Protein AF-A0A1A8PHG6-F1 (afdb_monomer)

pLDDT: mean 78.7, std 16.83, range [40.69, 94.06]

Sequence (98 aa):
MTDACLNQSLDALLARSMLMREDYELVVNQPTRTARVRQLLDHCHKHDEDFCRIVVRKLLDNKQGGLHPYPPEISSPTAAAVPSVPSLSVSCNIPMNM

Secondary structure (DSSP, 8-state):
--HHHHHHHHHHHHHTTSS-HHHHHHHHT-SSHHHHHHHHHHHHTTS-HHHHHHHHHHHHHTT-GGGPSPPHHHHS---S------------------

Mean predicted aligned error: 11.65 Å

Nearest PDB structures (foldseek):
  6gfj-assembly1_C  TM=9.704E-01  e=6.147E-06  Methanosarcina mazei
  2n7z-assembly1_A  TM=7.971E-01  e=3.765E-06  Homo sapiens
  2n83-assembly1_B  TM=7.738E-01  e=7.855E-06  Homo sapiens
  6gwm-assembly1_A  TM=8.023E-01  e=2.845E-05  Rattus norvegicus
  7vty-assembly1_A  TM=8.254E-01  e=1.424E-01  synthetic construct

Solvent-accessible surface area (backbone atoms only — not comparable to full-atom values): 6332 Å² total; per-residue (Å²): 136,54,71,68,48,49,51,55,33,54,51,54,32,42,76,66,69,76,38,55,69,69,57,51,51,57,33,67,68,41,93,39,74,68,54,25,53,51,49,52,51,60,47,43,76,76,48,59,71,68,59,45,50,51,45,52,42,37,42,57,75,67,60,54,77,89,57,71,81,70,63,66,82,68,75,45,95,73,77,74,93,70,84,90,70,86,87,76,89,74,87,82,86,78,86,85,83,132

Organism: NCBI:txid704102

InterPro domains:
  IPR001315 CARD domain [PF00619] (5-67)
  IPR001315 CARD domain [PS50209] (1-64)
  IPR011029 Death-like domain superfamily [G3DSA:1.10.533.10] (1-85)
  IPR011029 Death-like domain superfamily [SSF47986] (2-70)

Radius of gyration: 21.11 Å; Cα contacts (8 Å, |Δi|>4): 46; chains: 1; bounding box: 80×20×37 Å

Structure (mmCIF, N/CA/C/O backbone):
data_AF-A0A1A8PHG6-F1
#
_entry.id   AF-A0A1A8PHG6-F1
#
loop_
_atom_site.group_PDB
_atom_site.id
_atom_site.type_symbol
_atom_site.label_atom_id
_atom_site.label_alt_id
_atom_site.label_comp_id
_atom_site.label_asym_id
_atom_site.label_entity_id
_atom_site.label_seq_id
_atom_site.pdbx_PDB_ins_code
_atom_site.Cartn_x
_atom_site.Cartn_y
_atom_site.Cartn_z
_atom_site.occupancy
_atom_site.B_iso_or_equiv
_atom_site.auth_seq_id
_atom_site.auth_comp_id
_atom_site.auth_asym_id
_atom_site.auth_atom_id
_atom_site.pdbx_PDB_model_num
ATOM 1 N N . MET A 1 1 ? 2.005 1.367 8.534 1.00 81.88 1 MET A N 1
ATOM 2 C CA . MET A 1 1 ? 1.391 2.243 7.515 1.00 81.88 1 MET A CA 1
ATOM 3 C C . MET A 1 1 ? 0.175 2.951 8.100 1.00 81.88 1 MET A C 1
ATOM 5 O O . MET A 1 1 ? -0.677 2.278 8.676 1.00 81.88 1 MET A O 1
ATOM 9 N N . THR A 1 2 ? 0.111 4.284 8.022 1.00 88.06 2 THR A N 1
ATOM 10 C CA . THR A 1 2 ? -1.095 5.074 8.353 1.00 88.06 2 THR A CA 1
ATOM 11 C C . THR A 1 2 ? -2.065 5.099 7.168 1.00 88.06 2 THR A C 1
ATOM 13 O O . THR A 1 2 ? -1.661 4.809 6.044 1.00 88.06 2 THR A O 1
ATOM 16 N N . ASP A 1 3 ? -3.335 5.450 7.401 1.00 87.88 3 ASP A N 1
ATOM 17 C CA . ASP A 1 3 ? -4.344 5.519 6.327 1.00 87.88 3 ASP A CA 1
ATOM 18 C C . ASP A 1 3 ? -3.999 6.601 5.287 1.00 87.88 3 ASP A C 1
ATOM 20 O O . ASP A 1 3 ? -4.026 6.350 4.088 1.00 87.88 3 ASP A O 1
ATOM 24 N N . ALA A 1 4 ? -3.524 7.765 5.747 1.00 89.19 4 ALA A N 1
ATOM 25 C CA . ALA A 1 4 ? -3.058 8.838 4.869 1.00 89.19 4 ALA A CA 1
ATOM 26 C C . ALA A 1 4 ? -1.893 8.401 3.963 1.00 89.19 4 ALA A C 1
ATOM 28 O O . ALA A 1 4 ? -1.913 8.667 2.765 1.00 89.19 4 ALA A O 1
ATOM 29 N N . CYS A 1 5 ? -0.905 7.686 4.510 1.00 90.81 5 CYS A N 1
ATOM 30 C CA . CYS A 1 5 ? 0.225 7.172 3.734 1.00 90.81 5 CYS A CA 1
ATOM 31 C C . CYS A 1 5 ? -0.228 6.151 2.678 1.00 90.81 5 CYS A C 1
ATOM 33 O O . CYS A 1 5 ? 0.299 6.126 1.565 1.00 90.81 5 CYS A O 1
ATOM 35 N N . LEU A 1 6 ? -1.225 5.328 3.012 1.00 91.69 6 LEU A N 1
ATOM 36 C CA . LEU A 1 6 ? -1.805 4.356 2.094 1.00 91.69 6 LEU A CA 1
ATOM 37 C C . LEU A 1 6 ? -2.523 5.033 0.928 1.00 91.69 6 LEU A C 1
ATOM 39 O O . LEU A 1 6 ? -2.200 4.731 -0.218 1.00 91.69 6 LEU A O 1
ATOM 43 N N . ASN A 1 7 ? -3.407 5.990 1.208 1.00 92.12 7 ASN A N 1
ATOM 44 C CA . ASN A 1 7 ? -4.128 6.718 0.161 1.00 92.12 7 ASN A CA 1
ATOM 45 C C . ASN A 1 7 ? -3.151 7.495 -0.733 1.00 92.12 7 ASN A C 1
ATOM 47 O O . ASN A 1 7 ? -3.185 7.341 -1.945 1.00 92.12 7 ASN A O 1
ATOM 51 N N . GLN A 1 8 ? -2.168 8.191 -0.150 1.00 92.69 8 GLN A N 1
ATOM 52 C CA . GLN A 1 8 ? -1.117 8.873 -0.920 1.00 92.69 8 GLN A CA 1
ATOM 53 C C . GLN A 1 8 ? -0.291 7.927 -1.802 1.00 92.69 8 GLN A C 1
ATOM 55 O O . GLN A 1 8 ? 0.193 8.338 -2.859 1.00 92.69 8 GLN A O 1
ATOM 60 N N . SER A 1 9 ? -0.071 6.687 -1.355 1.00 92.44 9 SER A N 1
ATOM 61 C CA . SER A 1 9 ? 0.620 5.672 -2.155 1.00 92.44 9 SER A CA 1
ATOM 62 C C . SER A 1 9 ? -0.258 5.235 -3.324 1.00 92.44 9 SER A C 1
ATOM 64 O O . SER A 1 9 ? 0.207 5.249 -4.458 1.00 92.44 9 SER A O 1
ATOM 66 N N . LEU A 1 10 ? -1.532 4.926 -3.070 1.00 93.06 10 LEU A N 1
ATOM 67 C CA . LEU A 1 10 ? -2.499 4.545 -4.101 1.00 93.06 10 LEU A CA 1
ATOM 68 C C . LEU A 1 10 ? -2.709 5.657 -5.138 1.00 93.06 10 LEU A C 1
ATOM 70 O O . LEU A 1 10 ? -2.671 5.383 -6.334 1.00 93.06 10 LEU A O 1
ATOM 74 N N . ASP A 1 11 ? -2.840 6.910 -4.703 1.00 93.25 11 ASP A N 1
ATOM 75 C CA . ASP A 1 11 ? -2.993 8.064 -5.593 1.00 93.25 11 ASP A CA 1
ATOM 76 C C . ASP A 1 11 ? -1.744 8.277 -6.460 1.00 93.25 11 ASP A C 1
ATOM 78 O O . ASP A 1 11 ? -1.850 8.561 -7.652 1.00 93.25 11 ASP A O 1
ATOM 82 N N . ALA A 1 12 ? -0.544 8.102 -5.893 1.00 92.75 12 ALA A N 1
ATOM 83 C CA . ALA A 1 12 ? 0.706 8.211 -6.646 1.00 92.75 12 ALA A CA 1
ATOM 84 C C . ALA A 1 12 ? 0.858 7.097 -7.693 1.00 92.75 12 ALA A C 1
ATOM 86 O O . ALA A 1 12 ? 1.388 7.344 -8.778 1.00 92.75 12 ALA A O 1
ATOM 87 N N . LEU A 1 13 ? 0.396 5.887 -7.373 1.00 91.88 13 LEU A N 1
ATOM 88 C CA . LEU A 1 13 ? 0.393 4.751 -8.290 1.00 91.88 13 LEU A CA 1
ATOM 89 C C . LEU A 1 13 ? -0.625 4.948 -9.419 1.00 91.88 13 LEU A C 1
ATOM 91 O O . LEU A 1 13 ? -0.288 4.748 -10.587 1.00 91.88 13 LEU A O 1
ATOM 95 N N . LEU A 1 14 ? -1.829 5.423 -9.089 1.00 91.62 14 LEU A N 1
ATOM 96 C CA . LEU A 1 14 ? -2.871 5.746 -10.062 1.00 91.62 14 LEU A CA 1
ATOM 97 C C . LEU A 1 14 ? -2.433 6.885 -10.996 1.00 91.62 14 LEU A C 1
ATOM 99 O O . LEU A 1 14 ? -2.564 6.774 -12.212 1.00 91.62 14 LEU A O 1
ATOM 103 N N . ALA A 1 15 ? -1.831 7.951 -10.457 1.00 91.69 15 ALA A N 1
ATOM 104 C CA . ALA A 1 15 ? -1.327 9.082 -11.241 1.00 91.69 15 ALA A CA 1
ATOM 105 C C . ALA A 1 15 ? -0.218 8.688 -12.233 1.00 91.69 15 ALA A C 1
ATOM 107 O O . ALA A 1 15 ? -0.044 9.341 -13.260 1.00 91.69 15 ALA A O 1
ATOM 108 N N . ARG A 1 16 ? 0.529 7.616 -11.941 1.00 89.06 16 ARG A N 1
ATOM 109 C CA . ARG A 1 16 ? 1.568 7.059 -12.820 1.00 89.06 16 ARG A CA 1
ATOM 110 C C . ARG A 1 16 ? 1.065 5.927 -13.716 1.00 89.06 16 ARG A C 1
ATOM 112 O O . ARG A 1 16 ? 1.874 5.317 -14.404 1.00 89.06 16 ARG A O 1
ATOM 119 N N . SER A 1 17 ? -0.242 5.651 -13.719 1.00 88.38 17 SER A N 1
ATOM 120 C CA . SER A 1 17 ? -0.852 4.531 -14.454 1.00 88.38 17 SER A CA 1
ATOM 121 C C . SER A 1 17 ? -0.247 3.160 -14.104 1.00 88.38 17 SER A C 1
ATOM 123 O O . SER A 1 17 ? -0.278 2.242 -14.916 1.00 88.38 17 SER A O 1
ATOM 125 N N . MET A 1 18 ? 0.314 3.018 -12.896 1.00 87.00 18 MET A N 1
ATOM 126 C CA . MET A 1 18 ? 0.885 1.761 -12.383 1.00 87.00 18 MET A CA 1
ATOM 127 C C . MET A 1 18 ? -0.139 0.907 -11.631 1.00 87.00 18 MET A C 1
ATOM 129 O O . MET A 1 18 ? 0.138 -0.240 -11.297 1.00 87.00 18 MET A O 1
ATOM 133 N N . LEU A 1 19 ? -1.310 1.476 -11.355 1.00 88.44 19 LEU A N 1
ATOM 134 C CA . LEU A 1 19 ? -2.450 0.806 -10.752 1.00 88.44 19 LEU A CA 1
ATOM 135 C C . LEU A 1 19 ? -3.686 1.160 -11.578 1.00 88.44 19 LEU A C 1
ATOM 137 O O . LEU A 1 19 ? -3.921 2.341 -11.852 1.00 88.44 19 LEU A O 1
ATOM 141 N N . MET A 1 20 ? -4.466 0.156 -11.974 1.00 90.69 20 MET A N 1
ATOM 142 C CA . MET A 1 20 ? -5.732 0.391 -12.663 1.00 90.69 20 MET A CA 1
ATOM 143 C C . MET A 1 20 ? -6.762 0.976 -11.693 1.00 90.69 20 MET A C 1
ATOM 145 O O . MET A 1 20 ? -6.702 0.751 -10.482 1.00 90.69 20 MET A O 1
ATOM 149 N N . ARG A 1 21 ? -7.735 1.728 -12.221 1.00 90.56 21 ARG A N 1
ATOM 150 C CA . ARG A 1 21 ? -8.802 2.313 -11.393 1.00 90.56 21 ARG A CA 1
ATOM 151 C C . ARG A 1 21 ? -9.619 1.233 -10.678 1.00 90.56 21 ARG A C 1
ATOM 153 O O . ARG A 1 21 ? -9.951 1.411 -9.514 1.00 90.56 21 ARG A O 1
ATOM 160 N N . GLU A 1 22 ? -9.882 0.116 -11.346 1.00 91.44 22 GLU A N 1
ATOM 161 C CA . GLU A 1 22 ? -10.599 -1.016 -10.752 1.00 91.44 22 GLU A CA 1
ATOM 162 C C . GLU A 1 22 ? -9.851 -1.584 -9.538 1.00 91.44 22 GLU A C 1
ATOM 164 O O . GLU A 1 22 ? -10.447 -1.741 -8.474 1.00 91.44 22 GLU A O 1
ATOM 169 N N . ASP A 1 23 ? -8.535 -1.801 -9.646 1.00 90.06 23 ASP A N 1
ATOM 170 C CA . ASP A 1 23 ? -7.711 -2.280 -8.529 1.00 90.06 23 ASP A CA 1
ATOM 171 C C . ASP A 1 23 ? -7.622 -1.250 -7.396 1.00 90.06 23 ASP A C 1
ATOM 173 O O . ASP A 1 23 ? -7.677 -1.614 -6.220 1.00 90.06 23 ASP A O 1
ATOM 177 N N . TYR A 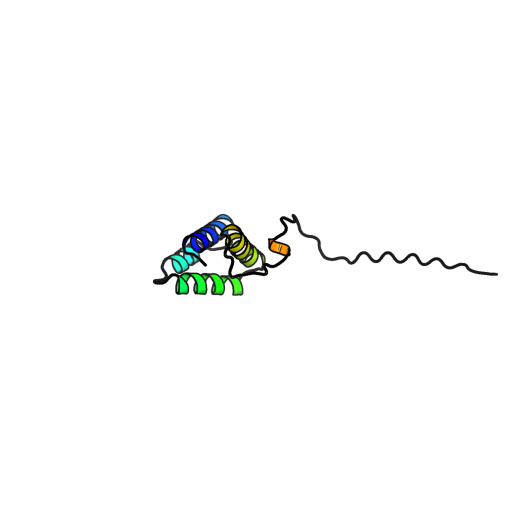1 24 ? -7.541 0.043 -7.731 1.00 91.81 24 TYR A N 1
ATOM 178 C CA . TYR A 1 24 ? -7.610 1.131 -6.754 1.00 91.81 24 TYR A CA 1
ATOM 179 C C . TYR A 1 24 ? -8.898 1.052 -5.933 1.00 91.81 24 TYR A C 1
ATOM 181 O O . TYR A 1 24 ? -8.852 1.051 -4.701 1.00 91.81 24 TYR A O 1
ATOM 189 N N . GLU A 1 25 ? -10.048 0.944 -6.598 1.00 92.56 25 GLU A N 1
ATOM 190 C CA . GLU A 1 25 ? -11.341 0.838 -5.926 1.00 92.56 25 GLU A CA 1
ATOM 191 C C . GLU A 1 25 ? -11.448 -0.457 -5.118 1.00 92.56 25 GLU A C 1
ATOM 193 O O . GLU A 1 25 ? -12.007 -0.443 -4.022 1.00 92.56 25 GLU A O 1
ATOM 198 N N . LEU A 1 26 ? -10.865 -1.559 -5.591 1.00 92.50 26 LEU A N 1
ATOM 199 C CA . LEU A 1 26 ? -10.845 -2.828 -4.864 1.00 92.50 26 LEU A CA 1
ATOM 200 C C . LEU A 1 26 ? -10.039 -2.714 -3.566 1.00 92.50 26 LEU A C 1
ATOM 202 O O . LEU A 1 26 ? -10.480 -3.203 -2.527 1.00 92.50 26 LEU A O 1
ATOM 206 N N . VAL A 1 27 ? -8.891 -2.030 -3.599 1.00 92.06 27 VAL A N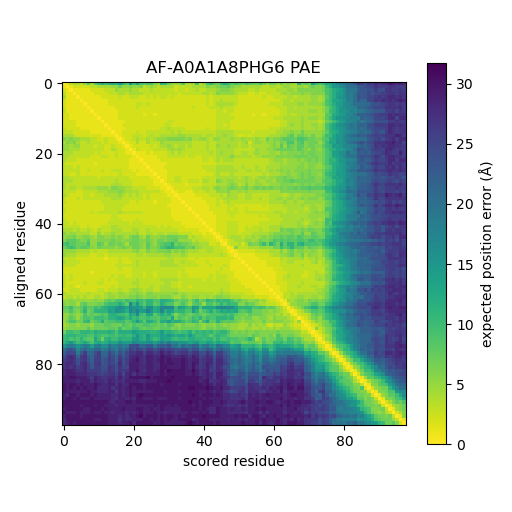 1
ATOM 207 C CA . VAL A 1 27 ? -8.093 -1.766 -2.396 1.00 92.06 27 VAL A CA 1
ATOM 208 C C . VAL A 1 27 ? -8.840 -0.814 -1.467 1.00 92.06 27 VAL A C 1
ATOM 210 O O . VAL A 1 27 ? -8.942 -1.094 -0.278 1.00 92.06 27 VAL A O 1
ATOM 213 N N . VAL A 1 28 ? -9.399 0.287 -1.972 1.00 90.75 28 VAL A N 1
ATOM 214 C CA . VAL A 1 28 ? -10.106 1.279 -1.146 1.00 90.75 28 VAL A CA 1
ATOM 215 C C . VAL A 1 28 ? -11.370 0.690 -0.514 1.00 90.75 28 VAL A C 1
ATOM 217 O O . VAL A 1 28 ? -11.651 0.981 0.646 1.00 90.75 28 VAL A O 1
ATOM 220 N N . ASN A 1 29 ? -12.105 -0.192 -1.182 1.00 92.50 29 ASN A N 1
ATOM 221 C CA . ASN A 1 29 ? -13.332 -0.771 -0.624 1.00 92.50 29 ASN A CA 1
ATOM 222 C C . ASN A 1 29 ? -13.104 -1.828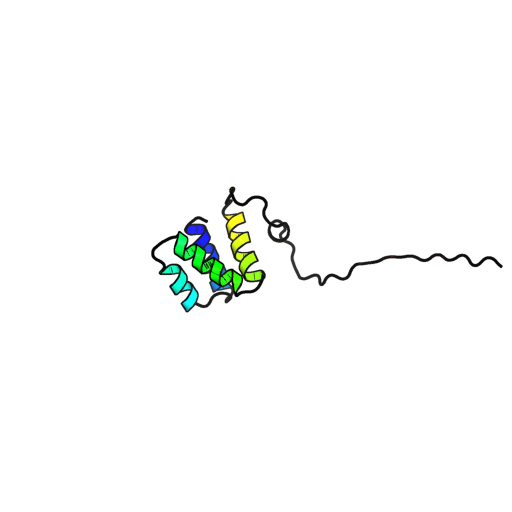 0.474 1.00 92.50 29 ASN A C 1
ATOM 224 O O . ASN A 1 29 ? -14.074 -2.325 1.048 1.00 92.50 29 ASN A O 1
ATOM 228 N N . GLN A 1 30 ? -11.858 -2.170 0.822 1.00 93.81 30 GLN A N 1
ATOM 229 C CA . GLN A 1 30 ? -11.608 -3.125 1.903 1.00 93.81 30 GLN A CA 1
ATOM 230 C C . GLN A 1 30 ? -12.081 -2.600 3.274 1.00 93.81 30 GLN A C 1
ATOM 232 O O . GLN A 1 30 ? -11.865 -1.430 3.606 1.00 93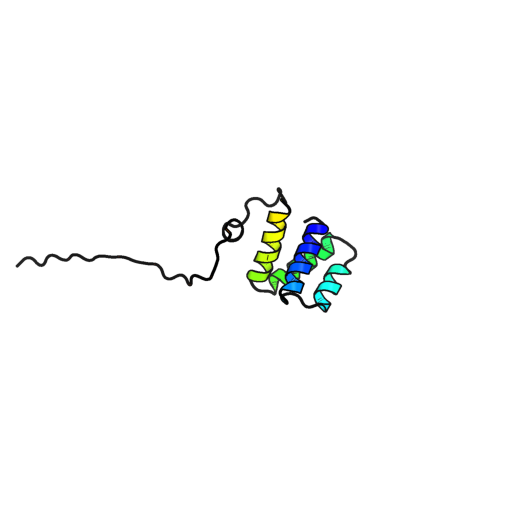.81 30 GLN A O 1
ATOM 237 N N . PRO A 1 31 ? -12.647 -3.476 4.132 1.00 90.19 31 PRO A N 1
ATOM 238 C CA . PRO A 1 31 ? -13.333 -3.075 5.360 1.00 90.19 31 PRO A CA 1
ATOM 239 C C . PRO A 1 31 ? -12.378 -2.653 6.481 1.00 90.19 31 PRO A C 1
ATOM 241 O O . PRO A 1 31 ? -12.786 -2.000 7.437 1.00 90.19 31 PRO A O 1
ATOM 244 N N . THR A 1 32 ? -11.102 -3.042 6.402 1.00 92.81 32 THR A N 1
ATOM 245 C CA . THR A 1 32 ? -10.101 -2.700 7.417 1.00 92.81 32 THR A CA 1
ATOM 246 C C . THR A 1 32 ? -8.843 -2.148 6.772 1.00 92.81 32 THR A C 1
ATOM 248 O O . THR A 1 32 ? -8.408 -2.616 5.720 1.00 92.81 32 THR A O 1
ATOM 251 N N . ARG A 1 33 ? -8.184 -1.206 7.457 1.00 92.19 33 ARG A N 1
ATOM 252 C CA . ARG A 1 33 ? -6.888 -0.659 7.028 1.00 92.19 33 ARG A CA 1
ATOM 253 C C . ARG A 1 33 ? -5.859 -1.761 6.766 1.00 92.19 33 ARG A C 1
ATOM 255 O O . ARG A 1 33 ? -5.101 -1.681 5.810 1.00 92.19 33 ARG A O 1
ATOM 262 N N . THR A 1 34 ? -5.833 -2.798 7.601 1.00 91.69 34 THR A N 1
ATOM 263 C CA . THR A 1 34 ? -4.899 -3.923 7.450 1.00 91.69 34 THR A CA 1
ATOM 264 C C . THR A 1 34 ? -5.172 -4.725 6.177 1.00 91.69 34 THR A C 1
ATOM 266 O O . THR A 1 34 ? -4.221 -5.104 5.499 1.00 91.69 34 THR A O 1
ATOM 269 N N . ALA A 1 35 ? -6.444 -4.940 5.818 1.00 93.50 35 ALA A N 1
ATOM 270 C CA . ALA A 1 35 ? -6.817 -5.585 4.559 1.00 93.50 35 ALA A CA 1
ATOM 271 C C . ALA A 1 35 ? -6.428 -4.726 3.348 1.00 93.50 35 ALA A C 1
ATOM 273 O O . ALA A 1 35 ? -5.820 -5.249 2.419 1.00 93.50 35 ALA A O 1
ATOM 274 N N . ARG A 1 36 ? -6.662 -3.405 3.405 1.00 94.06 36 ARG A N 1
ATOM 275 C CA . ARG A 1 36 ? -6.210 -2.467 2.362 1.00 94.06 36 ARG A CA 1
ATOM 276 C C . ARG A 1 36 ? -4.693 -2.549 2.142 1.00 94.06 36 ARG A C 1
ATOM 278 O O . ARG A 1 36 ? -4.226 -2.675 1.016 1.00 94.06 36 ARG A O 1
ATOM 285 N N . VAL A 1 37 ? -3.914 -2.514 3.228 1.00 92.19 37 VAL A N 1
ATOM 286 C CA . VAL A 1 37 ? -2.444 -2.608 3.165 1.0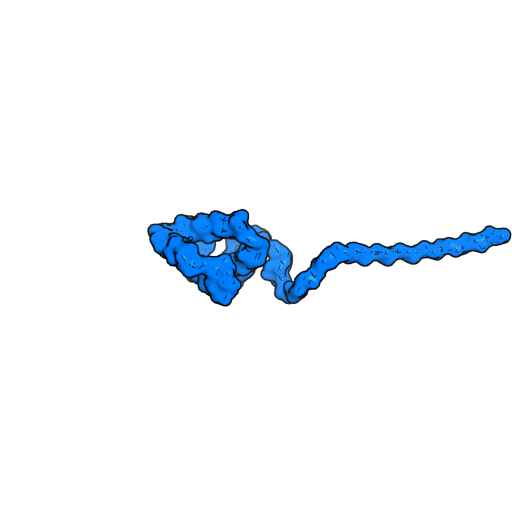0 92.19 37 VAL A CA 1
ATOM 287 C C . VAL A 1 37 ? -2.000 -3.956 2.604 1.00 92.19 37 VAL A C 1
ATOM 289 O O . VAL A 1 37 ? -1.128 -3.987 1.743 1.00 92.19 37 VAL A O 1
ATOM 292 N N . ARG A 1 38 ? -2.586 -5.067 3.069 1.00 92.88 38 ARG A N 1
ATOM 293 C CA . ARG A 1 38 ? -2.249 -6.402 2.557 1.00 92.88 38 ARG A CA 1
ATOM 294 C C . ARG A 1 38 ? -2.525 -6.496 1.062 1.00 92.88 38 ARG A C 1
ATOM 296 O O . ARG A 1 38 ? -1.641 -6.909 0.327 1.00 92.88 38 ARG A O 1
ATOM 303 N N . GLN A 1 39 ? -3.678 -6.008 0.618 1.00 91.69 39 GLN A N 1
ATOM 304 C CA . GLN A 1 39 ? -4.015 -6.025 -0.793 1.00 91.69 39 GLN A CA 1
ATOM 305 C C . GLN A 1 39 ? -3.072 -5.156 -1.629 1.00 91.69 39 GLN A C 1
ATOM 307 O O . GLN A 1 39 ? -2.648 -5.596 -2.690 1.00 91.69 39 GLN A O 1
ATOM 312 N N . LEU A 1 40 ? -2.676 -3.966 -1.164 1.00 91.62 40 LEU A N 1
ATOM 313 C CA . LEU A 1 40 ? -1.638 -3.180 -1.844 1.00 91.62 40 LEU A CA 1
ATOM 314 C C . LEU A 1 40 ? -0.326 -3.978 -1.985 1.00 91.62 40 LEU A C 1
ATOM 316 O O . LEU A 1 40 ? 0.281 -3.977 -3.052 1.00 91.62 40 LEU A O 1
ATOM 320 N N . LEU A 1 41 ? 0.102 -4.680 -0.933 1.00 90.19 41 LEU A N 1
ATOM 321 C CA . LEU A 1 41 ? 1.319 -5.501 -0.965 1.00 90.19 41 LEU A CA 1
ATOM 322 C C . LEU A 1 41 ? 1.188 -6.731 -1.878 1.00 90.19 41 LEU A C 1
ATOM 324 O O . LEU A 1 41 ? 2.170 -7.120 -2.508 1.00 90.19 41 LEU A O 1
ATOM 328 N N . ASP A 1 42 ? -0.007 -7.307 -2.006 1.00 90.50 42 ASP A N 1
ATOM 329 C CA . ASP A 1 42 ? -0.272 -8.390 -2.961 1.00 90.50 42 ASP A CA 1
ATOM 330 C C . ASP A 1 42 ? -0.101 -7.913 -4.415 1.00 90.50 42 ASP A C 1
ATOM 332 O O . ASP A 1 42 ? 0.325 -8.689 -5.273 1.00 90.50 42 ASP A O 1
ATOM 336 N N . HIS A 1 43 ? -0.378 -6.632 -4.693 1.00 86.88 43 HIS A N 1
ATOM 337 C CA . HIS A 1 43 ? -0.065 -6.009 -5.982 1.00 86.88 43 HIS A CA 1
ATOM 338 C C . HIS A 1 43 ? 1.442 -5.769 -6.121 1.00 86.88 43 HIS A C 1
ATOM 340 O O . HIS A 1 43 ? 2.000 -6.122 -7.155 1.00 86.88 43 HIS A O 1
ATOM 346 N N . CYS A 1 44 ? 2.134 -5.285 -5.079 1.00 86.31 44 CYS A N 1
ATOM 347 C CA . CYS A 1 44 ? 3.597 -5.137 -5.107 1.00 86.31 44 CYS A CA 1
ATOM 348 C C . CYS A 1 44 ? 4.317 -6.423 -5.548 1.00 86.31 44 CYS A C 1
ATOM 350 O O . CYS A 1 44 ? 5.308 -6.342 -6.258 1.00 86.31 44 CYS A O 1
ATOM 352 N N . HIS A 1 45 ? 3.832 -7.604 -5.145 1.00 78.94 45 HIS A N 1
ATOM 353 C CA . HIS A 1 45 ? 4.446 -8.879 -5.532 1.00 78.94 45 HIS A CA 1
ATOM 354 C C . HIS A 1 45 ? 4.272 -9.226 -7.022 1.00 78.94 45 HIS A C 1
ATOM 356 O O . HIS A 1 45 ? 5.060 -9.989 -7.573 1.00 78.94 45 HIS A O 1
ATOM 362 N N . LYS A 1 46 ? 3.228 -8.694 -7.663 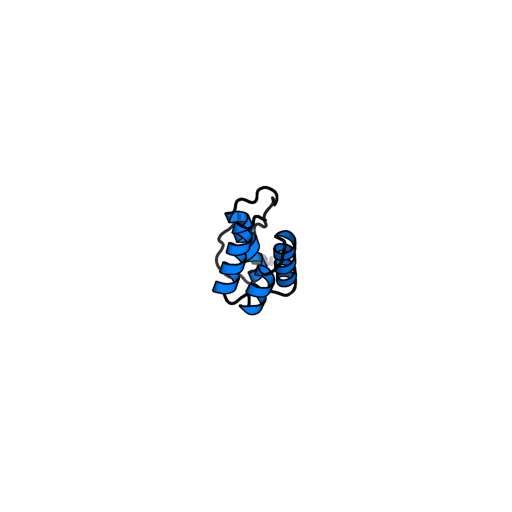1.00 83.75 46 LYS A N 1
ATOM 363 C CA . LYS A 1 46 ? 2.895 -8.942 -9.074 1.00 83.75 46 LYS A CA 1
ATOM 364 C C . LYS A 1 46 ? 3.461 -7.883 -10.022 1.00 83.75 46 LYS A C 1
ATOM 366 O O . LYS A 1 46 ? 3.481 -8.120 -11.225 1.00 83.75 46 LYS A O 1
ATOM 371 N N . HIS A 1 47 ? 3.864 -6.731 -9.492 1.00 83.75 47 HIS A N 1
ATOM 372 C CA . HIS A 1 47 ? 4.372 -5.587 -10.245 1.00 83.75 47 HIS A CA 1
ATOM 373 C C . HIS A 1 47 ? 5.894 -5.436 -10.115 1.00 83.75 47 HIS A C 1
ATOM 375 O O . HIS A 1 47 ? 6.536 -6.050 -9.265 1.00 83.75 47 HIS A O 1
ATOM 381 N N . ASP A 1 48 ? 6.460 -4.586 -10.968 1.00 83.12 48 ASP A N 1
ATOM 382 C CA . ASP A 1 48 ? 7.888 -4.295 -11.025 1.00 83.12 48 ASP A CA 1
ATOM 383 C C . ASP A 1 48 ? 8.403 -3.491 -9.819 1.00 83.12 48 ASP A C 1
ATOM 385 O O . ASP A 1 48 ? 7.655 -2.886 -9.041 1.00 83.12 48 ASP A O 1
ATOM 389 N N . GLU A 1 49 ? 9.728 -3.434 -9.692 1.00 85.44 49 GLU A N 1
ATOM 390 C CA . GLU A 1 49 ? 10.432 -2.756 -8.600 1.00 85.44 49 GLU A CA 1
ATOM 391 C C . GLU A 1 49 ? 10.040 -1.273 -8.450 1.00 85.44 49 GLU A C 1
ATOM 393 O O . GLU A 1 49 ? 9.970 -0.752 -7.333 1.00 85.44 49 GLU A O 1
ATOM 398 N N . ASP A 1 50 ? 9.702 -0.597 -9.551 1.00 85.94 50 ASP A N 1
ATOM 399 C CA . ASP A 1 50 ? 9.247 0.795 -9.545 1.00 85.94 50 ASP A CA 1
ATOM 400 C C . ASP A 1 50 ? 7.961 1.008 -8.734 1.00 85.94 50 ASP A C 1
ATOM 402 O O . ASP A 1 50 ? 7.825 2.027 -8.046 1.00 85.94 50 ASP A O 1
ATOM 406 N N . PHE A 1 51 ? 7.044 0.034 -8.745 1.00 89.12 51 PHE A N 1
ATOM 407 C CA . PHE A 1 51 ? 5.825 0.072 -7.935 1.00 89.12 51 PHE A CA 1
ATOM 408 C C . PHE A 1 51 ? 6.188 0.086 -6.447 1.00 89.12 51 PHE A C 1
ATOM 410 O O . PHE A 1 51 ? 5.765 0.965 -5.687 1.00 89.12 51 PHE A O 1
ATOM 417 N N . CYS A 1 52 ? 7.050 -0.849 -6.039 1.00 89.25 52 CYS A N 1
ATOM 418 C CA . CYS A 1 52 ? 7.545 -0.957 -4.670 1.00 89.25 52 CYS A CA 1
ATOM 419 C C . CYS A 1 52 ? 8.292 0.313 -4.238 1.00 89.25 52 CYS A C 1
ATOM 421 O O . CYS A 1 52 ? 8.084 0.822 -3.133 1.00 89.25 52 CYS A O 1
ATOM 423 N N . ARG A 1 53 ? 9.118 0.874 -5.127 1.00 89.00 53 ARG A N 1
ATOM 424 C CA . ARG A 1 53 ? 9.909 2.085 -4.877 1.00 89.00 53 ARG A CA 1
ATOM 425 C C . ARG A 1 53 ? 9.024 3.282 -4.533 1.00 89.00 53 ARG A C 1
ATOM 427 O O . ARG A 1 53 ? 9.350 4.031 -3.612 1.00 89.00 53 ARG A O 1
ATOM 434 N N . ILE A 1 54 ? 7.884 3.446 -5.208 1.00 89.81 54 ILE A N 1
ATOM 435 C CA . ILE A 1 54 ? 6.916 4.517 -4.917 1.00 89.81 54 ILE A CA 1
ATOM 436 C C . ILE A 1 54 ? 6.323 4.352 -3.516 1.00 89.81 54 ILE A C 1
ATOM 438 O O . ILE A 1 54 ? 6.314 5.313 -2.740 1.00 89.81 54 ILE A O 1
ATOM 442 N N . VAL A 1 55 ? 5.870 3.143 -3.170 1.00 90.06 55 VAL A N 1
ATOM 443 C CA . VAL A 1 55 ? 5.265 2.855 -1.859 1.00 90.06 55 VAL A CA 1
ATOM 444 C C . VAL A 1 55 ? 6.267 3.117 -0.733 1.00 90.06 55 VAL A C 1
ATOM 446 O O . VAL A 1 55 ? 5.957 3.812 0.237 1.00 90.06 55 VAL A O 1
ATOM 449 N N . VAL A 1 56 ? 7.504 2.636 -0.870 1.00 89.00 56 VAL A N 1
ATOM 450 C CA . VAL A 1 56 ? 8.526 2.820 0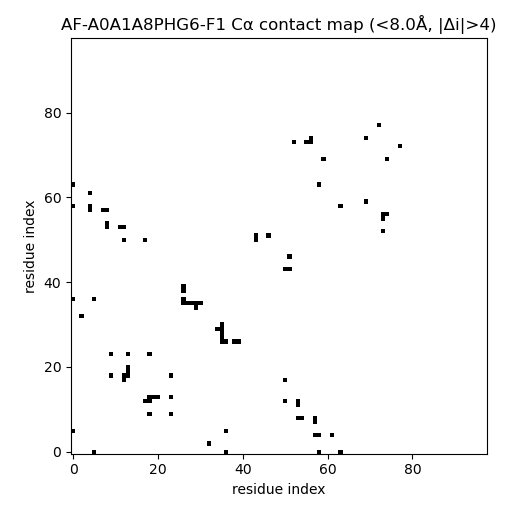.168 1.00 89.00 56 VAL A CA 1
ATOM 451 C C . VAL A 1 56 ? 8.984 4.277 0.267 1.00 89.00 56 VAL A C 1
ATOM 453 O O . VAL A 1 56 ? 9.188 4.780 1.374 1.00 89.00 56 VAL A O 1
ATOM 456 N N . ARG A 1 57 ? 9.053 5.009 -0.852 1.00 88.25 57 ARG A N 1
ATOM 457 C CA . ARG A 1 57 ? 9.311 6.458 -0.837 1.00 88.25 57 ARG A CA 1
ATOM 458 C C . ARG A 1 57 ? 8.229 7.204 -0.052 1.00 88.25 57 ARG A C 1
ATOM 460 O O . ARG A 1 57 ? 8.555 8.119 0.700 1.00 88.25 57 ARG A O 1
ATOM 467 N N . LYS A 1 58 ? 6.958 6.805 -0.175 1.00 90.44 58 LYS A N 1
ATOM 468 C CA . LYS A 1 58 ? 5.852 7.392 0.601 1.00 90.44 58 LYS A CA 1
ATOM 469 C C . LYS A 1 58 ? 5.898 7.027 2.080 1.00 90.44 58 LYS A C 1
ATOM 471 O O . LYS A 1 58 ? 5.589 7.883 2.910 1.00 90.44 58 LYS A O 1
ATOM 476 N N . LEU A 1 59 ? 6.334 5.817 2.426 1.00 88.38 59 LEU A N 1
ATOM 477 C CA . LEU A 1 59 ? 6.571 5.420 3.819 1.00 88.38 59 LEU A CA 1
ATOM 478 C C . LEU A 1 59 ? 7.676 6.267 4.475 1.00 88.38 59 LEU A C 1
ATOM 480 O O . LEU A 1 59 ? 7.500 6.724 5.609 1.00 88.38 59 LEU A O 1
ATOM 484 N N . LEU A 1 60 ? 8.763 6.531 3.740 1.00 86.31 60 LEU A N 1
ATOM 485 C CA . LEU A 1 60 ? 9.861 7.396 4.179 1.00 86.31 60 LEU A CA 1
ATOM 486 C C . LEU A 1 60 ? 9.403 8.851 4.375 1.00 86.31 60 LEU A C 1
ATOM 488 O O . LEU A 1 60 ? 9.681 9.445 5.416 1.00 86.31 60 LEU A O 1
ATOM 492 N N . ASP A 1 61 ? 8.669 9.405 3.406 1.00 86.19 61 ASP A N 1
ATOM 493 C CA . ASP A 1 61 ? 8.135 10.777 3.448 1.00 86.19 61 ASP A CA 1
ATOM 494 C C . ASP A 1 61 ? 7.194 10.993 4.646 1.00 86.19 61 ASP A C 1
ATOM 496 O O . ASP A 1 61 ? 7.286 11.986 5.366 1.00 86.19 61 ASP A O 1
ATOM 500 N N . ASN A 1 62 ? 6.377 9.982 4.955 1.00 85.62 62 ASN A N 1
ATOM 501 C CA . ASN A 1 62 ? 5.497 9.971 6.123 1.00 85.62 62 ASN A CA 1
ATOM 502 C C . ASN A 1 62 ? 6.234 9.695 7.451 1.00 85.62 62 ASN A C 1
ATOM 504 O O . ASN A 1 62 ? 5.579 9.512 8.479 1.00 85.62 62 ASN A O 1
ATOM 508 N N . LYS A 1 63 ? 7.577 9.634 7.450 1.00 81.12 63 LYS A N 1
ATOM 509 C CA . LYS A 1 63 ? 8.426 9.364 8.625 1.00 81.12 63 LYS A CA 1
ATOM 510 C C . LYS A 1 63 ? 7.921 8.168 9.438 1.00 81.12 63 LYS A C 1
ATOM 512 O O . LYS A 1 63 ? 7.827 8.225 10.665 1.00 81.12 63 LYS A O 1
ATO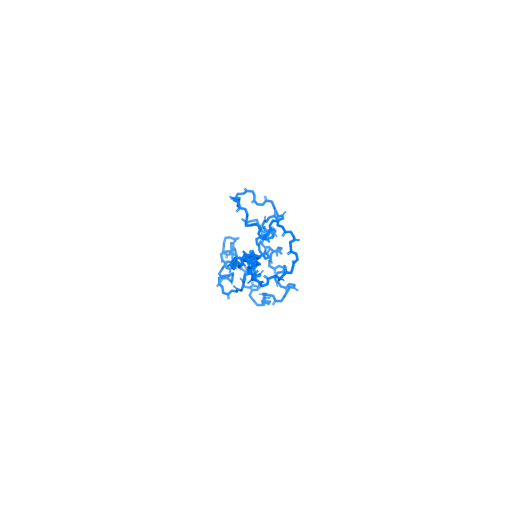M 517 N N . GLN A 1 64 ? 7.580 7.067 8.764 1.00 77.25 64 GLN A N 1
ATOM 518 C CA . GLN A 1 64 ? 7.221 5.812 9.426 1.00 77.25 64 GLN A CA 1
ATOM 519 C C . GLN A 1 64 ? 8.470 5.247 10.138 1.00 77.25 64 GLN A C 1
ATOM 521 O O . GLN A 1 64 ? 9.217 4.446 9.581 1.00 77.25 64 GLN A O 1
ATOM 526 N N . GLY A 1 65 ? 8.737 5.710 11.364 1.00 65.62 65 GLY A N 1
ATOM 527 C CA . GLY A 1 65 ? 10.002 5.489 12.083 1.00 65.62 65 GLY A CA 1
ATOM 528 C C . GLY A 1 65 ? 10.276 4.044 12.514 1.00 65.62 65 GLY A C 1
ATOM 529 O O . GLY A 1 65 ? 11.407 3.715 12.848 1.00 65.62 65 GLY A O 1
ATOM 530 N N . GLY A 1 66 ? 9.272 3.164 12.463 1.00 77.50 66 GLY A N 1
ATOM 531 C CA . GLY A 1 66 ? 9.423 1.739 12.784 1.00 77.50 66 GLY A CA 1
ATOM 532 C C . GLY A 1 66 ? 9.983 0.875 11.648 1.00 77.50 66 GLY A C 1
ATOM 533 O O . GLY A 1 66 ? 10.119 -0.327 11.835 1.00 77.50 66 GLY A O 1
ATOM 534 N N . LEU A 1 67 ? 10.262 1.452 10.474 1.00 79.69 67 LEU A N 1
ATOM 535 C CA . LEU A 1 67 ? 10.691 0.718 9.272 1.00 79.69 67 LEU A CA 1
ATOM 536 C C . LEU A 1 67 ? 12.187 0.879 8.958 1.00 79.69 67 LEU A C 1
ATOM 538 O O . LEU A 1 67 ? 12.626 0.565 7.857 1.00 79.69 67 LEU A O 1
ATOM 542 N N . HIS A 1 68 ? 12.972 1.397 9.903 1.00 77.31 68 HIS A N 1
ATOM 543 C CA . HIS A 1 68 ? 14.410 1.539 9.710 1.00 77.31 68 HIS A CA 1
ATOM 544 C C . HIS A 1 68 ? 15.121 0.176 9.784 1.00 77.31 68 HIS A C 1
ATOM 546 O O . HIS A 1 68 ? 14.782 -0.631 10.651 1.00 77.31 68 HIS A O 1
ATOM 552 N N . PRO A 1 69 ? 16.155 -0.049 8.951 1.00 81.69 69 PRO A N 1
ATOM 553 C CA . PRO A 1 69 ? 16.699 0.870 7.944 1.00 81.69 69 PRO A CA 1
ATOM 554 C C . PRO A 1 69 ? 15.938 0.833 6.604 1.00 81.69 69 PRO A C 1
ATOM 556 O O . PRO A 1 69 ? 15.570 -0.230 6.111 1.00 81.69 69 PRO A O 1
ATOM 559 N N . TYR A 1 70 ? 15.759 2.003 5.981 1.00 79.50 70 TYR A N 1
ATOM 560 C CA . TYR A 1 70 ? 15.247 2.094 4.610 1.00 79.50 70 TYR A CA 1
ATOM 561 C C . TYR A 1 70 ? 16.341 1.735 3.590 1.00 79.50 70 TYR A C 1
ATOM 563 O O . TYR A 1 70 ? 17.509 2.062 3.818 1.00 79.50 70 TYR A O 1
ATOM 571 N N . PRO A 1 71 ? 15.987 1.135 2.440 1.00 80.00 71 PRO A N 1
ATOM 572 C CA . PRO A 1 71 ? 16.956 0.843 1.390 1.00 80.00 71 PRO A CA 1
ATOM 573 C C . PRO A 1 71 ? 17.642 2.117 0.842 1.00 80.00 71 PRO A C 1
ATOM 575 O O . PRO A 1 71 ? 17.007 3.178 0.728 1.00 80.00 71 PRO A O 1
ATOM 578 N N . PRO A 1 72 ? 18.942 2.042 0.492 1.00 75.81 72 PRO A N 1
ATOM 579 C CA . PRO A 1 72 ? 19.744 3.207 0.098 1.00 75.81 72 PRO A CA 1
ATOM 580 C C . PRO A 1 72 ? 19.245 3.860 -1.195 1.00 75.81 72 PRO A C 1
ATOM 582 O O . PRO A 1 72 ? 19.274 5.084 -1.330 1.00 75.81 72 PRO A O 1
ATOM 585 N N . GLU A 1 73 ? 18.696 3.059 -2.106 1.00 73.00 73 GLU A N 1
ATOM 586 C CA . GLU A 1 73 ? 18.172 3.497 -3.404 1.00 73.00 73 GLU A CA 1
ATOM 587 C C . GLU A 1 73 ? 16.961 4.437 -3.296 1.00 73.00 73 GLU A C 1
ATOM 589 O O . GLU A 1 73 ? 16.581 5.106 -4.254 1.00 73.00 73 GLU A O 1
ATOM 594 N N . ILE A 1 74 ? 16.336 4.474 -2.121 1.00 74.38 74 ILE A N 1
ATOM 595 C CA . ILE A 1 74 ? 15.124 5.241 -1.819 1.00 74.38 74 ILE A CA 1
ATOM 596 C C . ILE A 1 74 ? 15.458 6.439 -0.936 1.00 74.38 74 ILE A C 1
ATOM 598 O O . ILE A 1 74 ? 14.687 7.393 -0.894 1.00 74.38 74 ILE A O 1
ATOM 602 N N . SER A 1 75 ? 16.602 6.404 -0.248 1.00 61.47 75 SER A N 1
ATOM 603 C CA . SER A 1 75 ? 17.103 7.499 0.588 1.00 61.47 75 SER A CA 1
ATOM 604 C C . SER A 1 75 ? 17.886 8.533 -0.229 1.00 61.47 75 SER A C 1
ATOM 606 O O . SER A 1 75 ? 17.909 9.707 0.134 1.00 61.47 75 SER A O 1
ATOM 608 N N . SER A 1 76 ? 18.457 8.138 -1.371 1.00 50.62 76 SER A N 1
ATOM 609 C CA . SER A 1 76 ? 19.106 9.055 -2.311 1.00 50.62 76 SER A CA 1
ATOM 610 C C . SER A 1 76 ? 18.152 9.422 -3.458 1.00 50.62 76 SER A C 1
ATOM 612 O O . SER A 1 76 ? 17.594 8.525 -4.087 1.00 50.62 76 SER A O 1
ATOM 614 N N . PRO A 1 77 ? 17.912 10.709 -3.773 1.00 48.06 77 PRO A N 1
ATOM 615 C CA . PRO A 1 77 ? 17.266 11.101 -5.021 1.00 48.06 77 PRO A CA 1
ATOM 616 C C . PRO A 1 77 ? 18.281 10.954 -6.165 1.00 48.06 77 PRO A C 1
ATOM 618 O O . PRO A 1 77 ? 18.771 11.946 -6.692 1.00 48.06 77 PRO A O 1
ATOM 621 N N . THR A 1 78 ? 18.664 9.725 -6.515 1.00 40.75 78 THR A N 1
ATOM 622 C CA . THR A 1 78 ? 19.537 9.496 -7.669 1.00 40.75 78 THR A CA 1
ATOM 623 C C . THR A 1 78 ? 18.679 9.240 -8.897 1.00 40.75 78 THR A C 1
ATOM 625 O O . THR A 1 78 ? 17.918 8.278 -8.986 1.00 40.75 78 THR A O 1
ATOM 628 N N . ALA A 1 79 ? 18.747 10.215 -9.795 1.00 43.81 79 ALA A N 1
ATOM 629 C CA . ALA A 1 79 ? 18.235 10.152 -11.140 1.00 43.81 79 ALA A CA 1
ATOM 630 C C . ALA A 1 79 ? 18.865 8.979 -11.899 1.00 43.81 79 ALA A C 1
ATOM 632 O O . ALA A 1 79 ? 20.051 8.717 -11.745 1.00 43.81 79 ALA A O 1
ATOM 633 N N . ALA A 1 80 ? 18.054 8.392 -12.777 1.00 40.69 80 ALA A N 1
ATOM 634 C CA . ALA A 1 80 ? 18.454 7.656 -13.969 1.00 40.69 80 ALA A CA 1
ATOM 635 C C . ALA A 1 80 ? 19.303 6.384 -13.783 1.00 40.69 80 ALA A C 1
ATOM 637 O O . ALA A 1 80 ? 20.434 6.392 -13.312 1.00 40.69 80 ALA A O 1
ATOM 638 N N . ALA A 1 81 ? 18.728 5.291 -14.288 1.00 46.66 81 ALA A N 1
ATOM 639 C CA . ALA A 1 81 ? 19.395 4.240 -15.046 1.00 46.66 81 ALA A CA 1
ATOM 640 C C . ALA A 1 81 ? 20.916 4.409 -15.217 1.00 46.66 81 ALA A C 1
ATOM 642 O O . ALA A 1 81 ? 21.385 5.196 -16.038 1.00 46.66 81 ALA A O 1
ATOM 643 N N . VAL A 1 82 ? 21.677 3.574 -14.521 1.00 42.19 82 VAL A N 1
ATOM 644 C CA . VAL A 1 82 ? 23.004 3.166 -14.978 1.00 42.19 82 VAL A CA 1
ATOM 645 C C . VAL A 1 82 ? 22.958 1.650 -15.134 1.00 42.19 82 VAL A C 1
ATOM 647 O O . VAL A 1 82 ? 22.823 0.956 -14.125 1.00 42.19 82 VAL A O 1
ATOM 650 N N . PRO A 1 83 ? 23.032 1.102 -16.364 1.00 44.66 83 PRO A N 1
ATOM 651 C CA . PRO A 1 83 ? 23.311 -0.312 -16.520 1.00 44.66 83 PRO A CA 1
ATOM 652 C C . PRO A 1 83 ? 24.713 -0.539 -15.956 1.00 44.66 83 PRO A C 1
ATOM 654 O O . PRO A 1 83 ? 25.664 0.165 -16.300 1.00 44.66 83 PRO A O 1
ATOM 657 N N . SER A 1 84 ? 24.826 -1.480 -15.027 1.00 50.66 84 SER A N 1
ATOM 658 C CA . SER A 1 84 ? 26.089 -1.849 -14.408 1.00 50.66 84 SER A CA 1
ATOM 659 C C . SER A 1 84 ? 27.069 -2.340 -15.475 1.00 50.66 84 SER A C 1
ATOM 661 O O . SER A 1 84 ? 26.960 -3.466 -15.953 1.00 50.66 84 SER A O 1
ATOM 663 N N . VAL A 1 85 ? 28.055 -1.513 -15.820 1.00 41.31 85 VAL A N 1
ATOM 664 C CA . VAL A 1 85 ? 29.323 -1.994 -16.375 1.00 41.31 85 VAL A CA 1
ATOM 665 C C . VAL A 1 85 ? 30.404 -1.706 -15.332 1.00 41.31 85 VAL A C 1
ATOM 667 O O . VAL A 1 85 ? 30.546 -0.556 -14.907 1.00 41.31 85 VAL A O 1
ATOM 670 N N . PRO A 1 86 ? 31.138 -2.719 -14.841 1.00 52.06 86 PRO A N 1
ATOM 671 C CA . PRO A 1 86 ? 32.244 -2.473 -13.934 1.00 52.06 86 PRO A CA 1
ATOM 672 C C . PRO A 1 86 ? 33.387 -1.841 -14.733 1.00 52.06 86 PRO A C 1
ATOM 674 O O . PRO A 1 86 ? 33.930 -2.446 -15.656 1.00 52.06 86 PRO A O 1
ATOM 677 N N . SER A 1 87 ? 33.746 -0.607 -14.381 1.00 53.03 87 SER A N 1
ATOM 678 C CA . SER A 1 87 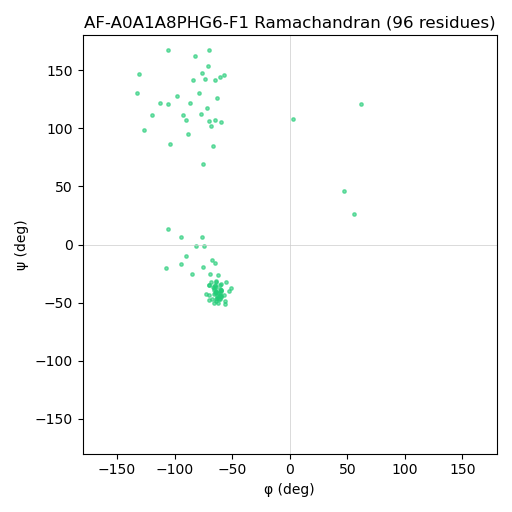? 34.962 0.040 -14.868 1.00 53.03 87 SER A CA 1
ATOM 679 C C . SER A 1 87 ? 36.167 -0.681 -14.263 1.00 53.03 87 SER A C 1
ATOM 681 O O . SER A 1 87 ? 36.481 -0.505 -13.086 1.00 53.03 87 SER A O 1
ATOM 683 N N . LEU A 1 88 ? 36.813 -1.540 -15.049 1.00 47.91 88 LEU A N 1
ATOM 684 C CA . LEU A 1 88 ? 38.090 -2.159 -14.705 1.00 47.91 88 LEU A CA 1
ATOM 685 C C . LEU A 1 88 ? 39.194 -1.474 -15.510 1.00 47.91 88 LEU A C 1
ATOM 687 O O . LEU A 1 88 ? 39.588 -1.917 -16.586 1.00 47.91 88 LEU A O 1
ATOM 691 N N . SER A 1 89 ? 39.695 -0.372 -14.952 1.00 50.34 89 SER A N 1
ATOM 692 C CA . SER A 1 89 ? 41.027 0.140 -15.262 1.00 50.34 89 SER A CA 1
ATOM 693 C C . SER A 1 89 ? 42.062 -0.880 -14.793 1.00 50.34 89 SER A C 1
ATOM 695 O O . SER A 1 89 ? 42.312 -1.008 -13.596 1.00 50.34 89 SER A O 1
ATOM 697 N N . VAL A 1 90 ? 42.692 -1.582 -15.729 1.00 57.72 90 VAL A N 1
ATOM 698 C CA . VAL A 1 90 ? 43.947 -2.304 -15.490 1.00 57.72 90 VAL A CA 1
ATOM 699 C C . VAL A 1 90 ? 44.962 -1.866 -16.539 1.00 57.72 90 VAL A C 1
ATOM 701 O O . VAL A 1 90 ? 44.958 -2.327 -17.676 1.00 57.72 90 VAL A O 1
ATOM 704 N N . SER A 1 91 ? 45.827 -0.931 -16.140 1.00 55.38 91 SER A N 1
ATOM 705 C CA . SER A 1 91 ? 47.054 -0.591 -16.859 1.00 55.38 91 SER A CA 1
ATOM 706 C C . SER A 1 91 ? 48.042 -1.748 -16.734 1.00 55.38 91 SER A C 1
ATOM 708 O O . SER A 1 91 ? 48.649 -1.932 -15.679 1.00 55.38 91 SER A O 1
ATOM 710 N N . CYS A 1 92 ? 48.241 -2.516 -17.802 1.00 53.75 92 CYS A N 1
ATOM 711 C CA . CYS A 1 92 ? 49.383 -3.423 -17.900 1.00 53.75 92 CYS A CA 1
ATOM 712 C C . CYS A 1 92 ? 50.576 -2.678 -18.512 1.00 53.75 92 CYS A C 1
ATOM 714 O O . CYS A 1 92 ? 50.719 -2.605 -19.730 1.00 53.75 92 CYS A O 1
ATOM 716 N N . ASN A 1 93 ? 51.451 -2.148 -17.655 1.00 57.34 93 ASN A N 1
ATOM 717 C CA . ASN A 1 93 ? 52.817 -1.799 -18.039 1.00 57.34 93 ASN A CA 1
ATOM 718 C C . ASN A 1 93 ? 53.648 -3.090 -18.101 1.00 57.34 93 ASN A C 1
ATOM 720 O O . ASN A 1 93 ? 53.918 -3.693 -17.064 1.00 57.34 93 ASN A O 1
ATOM 724 N N . ILE A 1 94 ? 54.086 -3.491 -19.295 1.00 69.50 94 ILE A N 1
ATOM 725 C CA . ILE A 1 94 ? 55.148 -4.489 -19.477 1.00 69.50 94 ILE A CA 1
ATOM 726 C C . ILE A 1 94 ? 56.422 -3.754 -19.916 1.00 69.50 94 ILE A C 1
ATOM 728 O O . ILE A 1 94 ? 56.399 -3.128 -20.976 1.00 69.50 94 ILE A O 1
ATOM 732 N N . PRO A 1 95 ? 57.544 -3.831 -19.179 1.00 59.12 95 PRO A N 1
ATOM 733 C CA . PRO A 1 95 ? 58.852 -3.560 -19.751 1.00 59.12 95 PRO A CA 1
ATOM 734 C C . PRO A 1 95 ? 59.403 -4.854 -20.369 1.00 59.12 95 PRO A C 1
ATOM 736 O O . PRO A 1 95 ? 59.549 -5.867 -19.686 1.00 59.12 95 PRO A O 1
ATOM 739 N N . MET A 1 96 ? 59.704 -4.829 -21.669 1.00 56.78 96 MET A N 1
ATOM 740 C CA . MET A 1 96 ? 60.458 -5.896 -22.329 1.00 56.78 96 MET A CA 1
ATOM 741 C C . MET A 1 96 ? 61.948 -5.541 -22.252 1.00 56.78 96 MET A C 1
ATOM 743 O O . MET A 1 96 ? 62.398 -4.600 -22.903 1.00 56.78 96 MET A O 1
ATOM 747 N N . ASN A 1 97 ? 62.694 -6.255 -21.410 1.00 51.53 97 ASN A N 1
ATOM 748 C CA . ASN A 1 97 ? 64.153 -6.208 -21.383 1.00 51.53 97 ASN A CA 1
ATOM 749 C C . ASN A 1 97 ? 64.699 -7.077 -22.529 1.00 51.53 97 ASN A C 1
ATOM 751 O O . ASN A 1 97 ? 64.280 -8.229 -22.655 1.00 51.53 97 ASN A O 1
ATOM 755 N N . MET A 1 98 ? 65.618 -6.526 -23.327 1.00 52.50 98 MET A N 1
ATOM 756 C CA . MET A 1 98 ? 66.461 -7.257 -24.286 1.00 52.50 98 MET A CA 1
ATOM 757 C C . MET A 1 98 ? 67.780 -7.645 -23.622 1.00 52.50 98 MET A C 1
ATOM 759 O O . MET A 1 98 ? 68.274 -6.832 -22.808 1.00 52.50 98 MET A O 1
#

Foldseek 3Di:
DDPVLLVQLLVVCVVVVVDDPVLSVVLVPDPDPVSSVVSLVVSVVVDDPVSVLSSLLSCVVVPVVVDPPDDPVNVDPDDDDDDDDDDDDDDDDDDDDD